Protein AF-A0A524HK23-F1 (afdb_monomer_lite)

pLDDT: mean 89.33, std 7.24, range [47.78, 97.5]

Sequence (173 aa):
MQIANLVNYSVIIGYLGLVVYLGVHFSKRQKDTDRYYKGGRQLPPWAVGMSILATLISSITFLAYPGAGYQGNWVLLVQGLMVPLVLVALIWVIVPMYRKVIGISAYEYFEKRFGFFGRLYGSIAFFFAHFTKMGTVFYLLAIALTALIGLDKVPGGTYWVIIAMGILVIVYT

Radius of gyration: 19.76 Å; chains: 1; bounding box: 44×41×61 Å

Secondary structure (DSSP, 8-state):
-HHHHHHHHHHHHHHHHHHHHHHHHHHTT--SHHHHHHGGG---HHHHHHHHHHHH--HIIIIIHHHHHHHS-SHHHHHHHHHHHHHHHHHHHHHHHHHHH-SS-TTHHHHHHH-HHHHHHHHHHHHHHHHHHHHHHHHHHHHHHHHHHTGGGSTTHHHHHHHHHHHHHHHH-

Foldseek 3Di:
DVVVLVVVVCVVCVVLVVLLVQLVVCVVVDDDPCCVQCVVVPDDPVNVVVVVVVVVDFLCNVPVQVVCCVVDNNPVVVVVVCVVVVVVVCVVPVVVVCVVQDDRDPLSVLCVVPNPVSSVVVVVVCVVVVVVVVVVRLQSVLVVVCVVNVVVPPVCSSVVSSVVVVVSVVSSD

Structure (mmCIF, N/CA/C/O backbone):
data_AF-A0A524HK23-F1
#
_entry.id   AF-A0A524HK23-F1
#
loop_
_atom_site.group_PDB
_atom_site.id
_atom_site.type_symbol
_atom_site.label_atom_id
_atom_site.label_alt_id
_atom_site.label_comp_id
_atom_site.label_asym_id
_atom_site.label_entity_id
_atom_site.label_seq_id
_atom_site.pdbx_PDB_ins_code
_atom_site.Cartn_x
_atom_site.Cartn_y
_atom_site.Cartn_z
_atom_site.occupancy
_atom_site.B_iso_or_equiv
_atom_site.auth_seq_id
_atom_site.auth_comp_id
_atom_site.auth_asym_id
_atom_site.auth_atom_id
_atom_site.pdbx_PDB_model_num
ATOM 1 N N . MET A 1 1 ? 6.551 4.066 -33.899 1.00 47.78 1 MET A N 1
ATOM 2 C CA . MET A 1 1 ? 7.136 3.971 -32.539 1.00 47.78 1 MET A CA 1
ATOM 3 C C . MET A 1 1 ? 6.841 5.189 -31.655 1.00 47.78 1 MET A C 1
ATOM 5 O O . MET A 1 1 ? 6.400 4.970 -30.539 1.00 47.78 1 MET A O 1
ATOM 9 N N . GLN A 1 2 ? 6.979 6.446 -32.106 1.00 48.91 2 GLN A N 1
ATOM 10 C CA . GLN A 1 2 ? 6.676 7.628 -31.262 1.00 48.91 2 GLN A CA 1
ATOM 11 C C . GLN A 1 2 ? 5.200 7.766 -30.825 1.00 48.91 2 GLN A C 1
ATOM 13 O O . GLN A 1 2 ? 4.947 8.151 -29.688 1.00 48.91 2 GLN A O 1
ATOM 18 N N . ILE A 1 3 ? 4.229 7.398 -31.674 1.00 50.88 3 ILE A N 1
ATOM 19 C CA . ILE A 1 3 ? 2.788 7.478 -31.338 1.00 50.88 3 ILE A CA 1
ATOM 20 C C . ILE A 1 3 ? 2.419 6.519 -30.191 1.00 50.88 3 ILE A C 1
ATOM 22 O O . ILE A 1 3 ? 1.674 6.896 -29.293 1.00 50.88 3 ILE A O 1
ATOM 26 N N . ALA A 1 4 ? 2.997 5.311 -30.171 1.00 60.50 4 ALA A N 1
ATOM 27 C CA . ALA A 1 4 ? 2.784 4.341 -29.092 1.00 60.50 4 ALA A CA 1
ATOM 28 C C . ALA A 1 4 ? 3.300 4.868 -27.742 1.00 60.50 4 ALA A C 1
ATOM 30 O O . ALA A 1 4 ? 2.642 4.700 -26.722 1.00 60.50 4 ALA A O 1
ATOM 31 N N . ASN A 1 5 ? 4.425 5.589 -27.746 1.00 76.12 5 ASN A N 1
ATOM 32 C CA . ASN A 1 5 ? 4.959 6.207 -26.534 1.00 76.12 5 ASN A CA 1
ATOM 33 C C . ASN A 1 5 ? 4.054 7.335 -26.023 1.00 76.12 5 ASN A C 1
ATOM 35 O O . ASN A 1 5 ? 3.809 7.412 -24.824 1.00 76.12 5 ASN A O 1
ATOM 39 N N . LEU A 1 6 ? 3.506 8.172 -26.913 1.00 81.62 6 LEU A N 1
ATOM 40 C CA . LEU A 1 6 ? 2.614 9.264 -26.512 1.00 81.62 6 LEU A CA 1
ATOM 41 C C . LEU A 1 6 ? 1.322 8.744 -25.859 1.00 81.62 6 LEU A C 1
ATOM 43 O O . LEU A 1 6 ? 0.891 9.276 -24.838 1.00 81.62 6 LEU A O 1
ATOM 47 N N . VAL A 1 7 ? 0.734 7.683 -26.425 1.00 86.25 7 VAL A N 1
ATOM 48 C CA . VAL A 1 7 ? -0.461 7.025 -25.871 1.00 86.25 7 VAL A CA 1
ATOM 49 C C . VAL A 1 7 ? -0.153 6.369 -24.524 1.00 86.25 7 VAL A C 1
ATOM 51 O O . VAL A 1 7 ? -0.920 6.520 -23.578 1.00 86.25 7 VAL A O 1
ATOM 54 N N . ASN A 1 8 ? 0.990 5.696 -24.389 1.00 83.19 8 ASN A N 1
ATOM 55 C CA . ASN A 1 8 ? 1.383 5.093 -23.115 1.00 83.19 8 ASN A CA 1
ATOM 56 C C . ASN A 1 8 ? 1.532 6.153 -22.012 1.00 83.19 8 ASN A C 1
ATOM 58 O O . ASN A 1 8 ? 1.004 5.983 -20.912 1.00 83.19 8 ASN A O 1
ATOM 62 N N . TYR A 1 9 ? 2.193 7.275 -22.311 1.00 84.19 9 TYR A N 1
ATOM 63 C CA . TYR A 1 9 ? 2.342 8.364 -21.347 1.00 84.19 9 TYR A CA 1
ATOM 64 C C . TYR A 1 9 ? 1.012 9.024 -20.992 1.00 84.19 9 TYR A C 1
ATOM 66 O O . TYR A 1 9 ? 0.782 9.307 -19.817 1.00 84.19 9 TYR A O 1
ATOM 74 N N . SER A 1 10 ? 0.118 9.237 -21.962 1.00 89.00 10 SER A N 1
ATOM 75 C CA . SER A 1 10 ? -1.185 9.847 -21.686 1.00 89.00 10 SER A CA 1
ATOM 76 C C . SER A 1 10 ? -2.055 8.962 -20.793 1.00 89.00 10 SER A C 1
ATOM 78 O O . SER A 1 10 ? -2.701 9.478 -19.883 1.00 89.00 10 SER A O 1
ATOM 80 N N . VAL A 1 11 ? -2.017 7.639 -20.980 1.00 89.88 11 VAL A N 1
ATOM 81 C CA . VAL A 1 11 ? -2.727 6.682 -20.120 1.00 89.88 11 VAL A CA 1
ATOM 82 C C . VAL A 1 11 ? -2.179 6.715 -18.693 1.00 89.88 11 VAL A C 1
ATOM 84 O O . VAL A 1 11 ? -2.963 6.798 -17.749 1.00 89.88 11 VAL A O 1
ATOM 87 N N . ILE A 1 12 ? -0.853 6.707 -18.519 1.00 87.31 12 ILE A N 1
ATOM 88 C CA . ILE A 1 12 ? -0.226 6.760 -17.188 1.00 87.31 12 ILE A CA 1
ATOM 89 C C . ILE A 1 12 ? -0.569 8.076 -16.483 1.00 87.31 12 ILE A C 1
ATOM 91 O O . ILE A 1 12 ? -1.037 8.060 -15.346 1.00 87.31 12 ILE A O 1
ATOM 95 N N . ILE A 1 13 ? -0.381 9.214 -17.156 1.00 89.75 13 ILE A N 1
ATOM 96 C CA . ILE A 1 13 ? -0.663 10.540 -16.588 1.00 89.75 13 ILE A CA 1
ATOM 97 C C . ILE A 1 13 ? -2.155 10.682 -16.275 1.00 89.75 13 ILE A C 1
ATOM 99 O O . ILE A 1 13 ? -2.508 11.170 -15.203 1.00 89.75 13 ILE A O 1
ATOM 103 N N . GLY A 1 14 ? -3.032 10.224 -17.170 1.00 94.44 14 GLY A N 1
ATOM 104 C CA . GL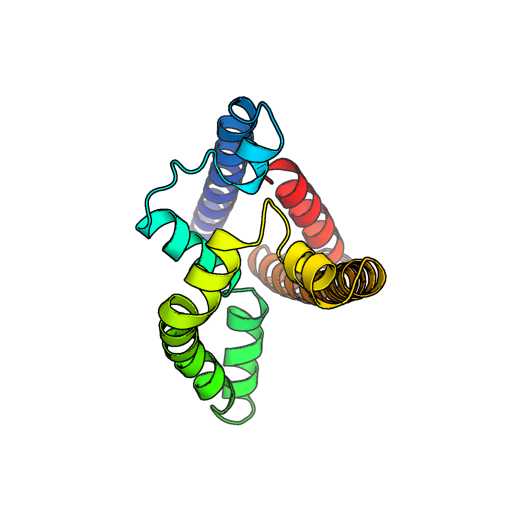Y A 1 14 ? -4.478 10.246 -16.970 1.00 94.44 14 GLY A CA 1
ATOM 105 C C . GLY A 1 14 ? -4.913 9.399 -15.775 1.00 94.44 14 GLY A C 1
ATOM 106 O O . GLY A 1 14 ? -5.687 9.867 -14.943 1.00 94.44 14 GLY A O 1
ATOM 107 N N . TYR A 1 15 ? -4.370 8.186 -15.640 1.00 93.00 15 TYR A N 1
ATOM 108 C CA . TYR A 1 15 ? -4.628 7.315 -14.494 1.00 93.00 15 TYR A CA 1
ATOM 109 C C . TYR A 1 15 ? -4.151 7.944 -13.179 1.00 93.00 15 TYR A C 1
ATOM 111 O O . TYR A 1 15 ? -4.924 8.042 -12.227 1.00 93.00 15 TYR A O 1
ATOM 119 N N . LEU A 1 16 ? -2.904 8.424 -13.128 1.00 91.62 16 LEU A N 1
ATOM 120 C CA . LEU A 1 16 ? -2.347 9.071 -11.938 1.00 91.62 16 LEU A CA 1
ATOM 121 C C . LEU A 1 16 ? -3.133 10.334 -11.561 1.00 91.62 16 LEU A C 1
ATOM 123 O O . LEU A 1 16 ? -3.462 10.531 -10.391 1.00 91.62 16 LEU A O 1
ATOM 127 N N . GLY A 1 17 ? -3.492 11.152 -12.551 1.00 94.75 17 GLY A N 1
ATOM 128 C CA . GLY A 1 17 ? -4.321 12.338 -12.364 1.00 94.75 17 GLY A CA 1
ATOM 129 C C . GLY A 1 17 ? -5.707 11.999 -11.819 1.00 94.75 17 GLY A C 1
ATOM 130 O O . GLY A 1 17 ? -6.178 12.669 -10.902 1.00 94.75 17 GLY A O 1
ATOM 131 N N . LEU A 1 18 ? -6.336 10.929 -12.315 1.00 95.75 18 LEU A N 1
ATOM 132 C CA . LEU A 1 18 ? -7.619 10.447 -11.807 1.00 95.75 18 LEU A CA 1
ATOM 133 C C . LEU A 1 18 ? -7.515 9.995 -10.345 1.00 95.75 18 LEU A C 1
ATOM 135 O O . LEU A 1 18 ? -8.356 10.377 -9.536 1.00 95.75 18 LEU A O 1
ATOM 139 N N . VAL A 1 19 ? -6.486 9.223 -9.985 1.00 94.12 19 VAL A N 1
ATOM 140 C CA . VAL A 1 19 ? -6.289 8.750 -8.603 1.00 94.12 19 VAL A CA 1
ATOM 141 C C . VAL A 1 19 ? -6.088 9.927 -7.645 1.00 94.12 19 VAL A C 1
ATOM 143 O O . VAL A 1 19 ? -6.757 9.994 -6.613 1.00 94.12 19 VAL A O 1
ATOM 146 N N . VAL A 1 20 ? -5.243 10.898 -8.009 1.00 94.56 20 VAL A N 1
ATOM 147 C CA . VAL A 1 20 ? -5.032 12.118 -7.212 1.00 94.56 20 VAL A CA 1
ATOM 148 C C . VAL A 1 20 ? -6.318 12.936 -7.104 1.00 94.56 20 VAL A C 1
ATOM 150 O O . VAL A 1 20 ? -6.683 13.368 -6.011 1.00 94.56 20 VAL A O 1
ATOM 153 N N . TYR A 1 21 ? -7.043 13.114 -8.211 1.00 94.94 21 TYR A N 1
ATOM 154 C CA . TYR A 1 21 ? -8.326 13.813 -8.218 1.00 94.94 21 TYR A CA 1
ATOM 155 C C . TYR A 1 21 ? -9.325 13.167 -7.255 1.00 94.94 21 TYR A C 1
ATOM 157 O O . TYR A 1 21 ? -9.947 13.873 -6.460 1.00 94.94 21 TYR A O 1
ATOM 165 N N . LEU A 1 22 ? -9.461 11.837 -7.292 1.00 93.75 22 LEU A N 1
ATOM 166 C CA . LEU A 1 22 ? -10.357 11.108 -6.399 1.00 93.75 22 LEU A CA 1
ATOM 167 C C . LEU A 1 22 ? -9.924 11.267 -4.936 1.00 93.75 22 LEU A C 1
ATOM 169 O O . LEU A 1 22 ? -10.768 11.599 -4.103 1.00 93.75 22 LEU A O 1
ATOM 173 N N . GLY A 1 23 ? -8.631 11.119 -4.631 1.00 91.44 23 GLY A N 1
ATOM 174 C CA . GLY A 1 23 ? -8.087 11.323 -3.282 1.00 91.44 23 GLY A CA 1
ATOM 175 C C . GLY A 1 23 ? -8.417 12.710 -2.726 1.00 91.44 23 GLY A C 1
ATOM 176 O O . GLY A 1 23 ? -9.059 12.839 -1.682 1.00 91.44 23 GLY A O 1
ATOM 177 N N . VAL A 1 24 ? -8.108 13.768 -3.483 1.00 92.12 24 VAL A N 1
ATOM 178 C CA . VAL A 1 24 ? -8.398 15.158 -3.090 1.00 92.12 24 VAL A CA 1
ATOM 179 C C . VAL A 1 24 ? -9.905 15.427 -3.003 1.00 92.12 24 VAL A C 1
ATOM 181 O O . VAL A 1 24 ? -10.364 16.129 -2.098 1.00 92.12 24 VAL A O 1
ATOM 184 N N . HIS A 1 25 ? -10.710 14.873 -3.913 1.00 92.12 25 HIS A N 1
ATOM 185 C CA . HIS A 1 25 ? -12.164 15.036 -3.895 1.00 92.12 25 HIS A CA 1
ATOM 186 C C . HIS A 1 25 ? -12.795 14.407 -2.645 1.00 92.12 25 HIS A C 1
ATOM 188 O O . HIS A 1 25 ? -13.653 15.026 -2.008 1.00 92.12 25 HIS A O 1
ATOM 194 N N . PHE A 1 26 ? -12.378 13.192 -2.277 1.00 89.56 26 PHE A N 1
ATOM 195 C CA . PHE A 1 26 ? -12.900 12.492 -1.103 1.00 89.56 26 PHE A CA 1
ATOM 196 C C . PHE A 1 26 ? -12.308 13.001 0.213 1.00 89.56 26 PHE A C 1
ATOM 198 O O . PHE A 1 26 ? -13.018 12.981 1.220 1.00 89.56 26 PHE A O 1
ATOM 205 N N . SER A 1 27 ? -11.083 13.536 0.207 1.00 88.12 27 SER A N 1
ATOM 206 C CA . SER A 1 27 ? -10.451 14.174 1.371 1.00 88.12 27 SER A CA 1
ATOM 207 C C . SER A 1 27 ? -11.326 15.292 1.955 1.00 88.12 27 SER A C 1
ATOM 209 O O . SER A 1 27 ? -11.567 15.336 3.159 1.00 88.12 27 SER A O 1
ATOM 211 N N . LYS A 1 28 ? -11.975 16.098 1.100 1.00 85.81 28 LYS A N 1
ATOM 212 C CA . LYS A 1 28 ? -12.916 17.161 1.518 1.00 85.81 28 LYS A CA 1
ATOM 213 C C . LYS A 1 28 ? -14.114 16.666 2.343 1.00 85.81 28 LYS A C 1
ATOM 215 O O . LYS A 1 28 ? -14.795 17.466 2.982 1.00 85.81 28 LYS A O 1
ATOM 220 N N . ARG A 1 29 ? -14.424 15.365 2.299 1.00 83.88 29 ARG A N 1
ATOM 221 C CA . ARG A 1 29 ? -15.547 14.757 3.031 1.00 83.88 29 ARG A CA 1
ATOM 222 C C . ARG A 1 29 ? -15.135 14.203 4.398 1.00 83.88 29 ARG A C 1
ATOM 224 O O . ARG A 1 29 ? -16.024 13.851 5.173 1.00 83.88 29 ARG A O 1
ATOM 231 N N . GLN A 1 30 ? -13.838 14.140 4.700 1.00 85.50 30 GLN A N 1
ATOM 232 C CA . GLN A 1 30 ? -13.306 13.610 5.954 1.00 85.50 30 GLN A CA 1
ATOM 233 C C . GLN A 1 30 ? -13.250 14.725 7.003 1.00 85.50 30 GLN A C 1
ATOM 235 O O . GLN A 1 30 ? -12.446 15.644 6.901 1.00 85.50 30 GLN A O 1
ATOM 240 N N . LYS A 1 31 ? -14.158 14.677 7.987 1.00 84.25 31 LYS A N 1
ATOM 241 C CA . LYS A 1 31 ? -14.291 15.709 9.036 1.00 84.25 31 LYS A CA 1
ATOM 242 C C . LYS A 1 31 ? -13.865 15.238 10.426 1.00 84.25 31 LYS A C 1
ATOM 244 O O . LYS A 1 31 ? -13.664 16.066 11.305 1.00 84.25 31 LYS A O 1
ATOM 249 N N . ASP A 1 32 ? -13.751 13.928 10.622 1.00 87.75 32 ASP A N 1
ATOM 250 C CA . ASP A 1 32 ? -13.374 13.311 11.888 1.00 87.75 32 ASP A CA 1
ATOM 251 C C . ASP A 1 32 ? -12.658 11.968 11.656 1.00 87.75 32 ASP A C 1
ATOM 253 O O . ASP A 1 32 ? -12.642 11.412 10.551 1.00 87.75 32 ASP A O 1
ATOM 257 N N . THR A 1 33 ? -12.056 11.454 12.726 1.00 85.06 33 THR A N 1
ATOM 258 C CA . THR A 1 33 ? -11.276 10.213 12.752 1.00 85.06 33 THR A CA 1
ATOM 259 C C . THR A 1 33 ? -12.120 8.971 12.443 1.00 85.06 33 THR A C 1
ATOM 261 O O . THR A 1 33 ? -11.631 8.038 11.808 1.00 85.06 33 THR A O 1
ATOM 264 N N . ASP A 1 34 ? -13.389 8.933 12.862 1.00 83.44 34 ASP A N 1
ATOM 265 C CA . ASP A 1 34 ? -14.270 7.784 12.605 1.00 83.44 34 ASP A CA 1
ATOM 266 C C . ASP A 1 34 ? -14.585 7.676 11.110 1.00 83.44 34 ASP A C 1
ATOM 268 O O . ASP A 1 34 ? -14.509 6.595 10.526 1.00 83.44 34 ASP A O 1
ATOM 272 N N . ARG A 1 35 ? -14.846 8.809 10.455 1.00 83.75 35 ARG A N 1
ATOM 273 C CA . ARG A 1 35 ? -15.096 8.875 9.020 1.00 83.75 35 ARG A CA 1
ATOM 274 C C . ARG A 1 35 ? -13.848 8.550 8.210 1.00 83.75 35 ARG A C 1
ATOM 276 O O . ARG A 1 35 ? -13.968 7.784 7.256 1.00 83.75 35 ARG A O 1
ATOM 283 N N . TYR A 1 36 ? -12.681 9.033 8.640 1.00 85.94 36 TYR A N 1
ATOM 284 C CA . TYR A 1 36 ? -11.404 8.735 7.990 1.00 85.94 36 TYR A CA 1
ATOM 285 C C . TYR A 1 36 ? -11.070 7.234 8.035 1.00 85.94 36 TYR A C 1
ATOM 287 O O . TYR A 1 36 ? -10.815 6.634 6.996 1.00 85.94 36 TYR A O 1
ATOM 295 N N . TYR A 1 37 ? -11.151 6.589 9.208 1.00 85.62 37 TYR A N 1
ATOM 296 C CA . TYR A 1 37 ? -10.752 5.179 9.349 1.00 85.62 37 TYR A CA 1
ATOM 297 C C . TYR A 1 37 ? -11.863 4.158 9.060 1.00 85.62 37 TYR A C 1
ATOM 299 O O . TYR A 1 37 ? -11.562 3.025 8.691 1.00 85.62 37 TYR A O 1
ATOM 307 N N . LYS A 1 38 ? -13.146 4.509 9.227 1.00 83.06 38 LYS A N 1
ATOM 308 C CA . LYS A 1 38 ? -14.281 3.577 9.034 1.00 83.06 38 LYS A CA 1
ATOM 309 C C . LYS A 1 38 ? -15.152 3.907 7.829 1.00 83.06 38 LYS A C 1
ATOM 311 O O . LYS A 1 38 ? -16.172 3.243 7.622 1.00 83.06 38 LYS A O 1
ATOM 316 N N . GLY A 1 39 ? -14.834 4.961 7.078 1.00 80.94 39 GLY A N 1
ATOM 317 C CA . GLY A 1 39 ? -15.666 5.429 5.967 1.00 80.94 39 GLY A CA 1
ATOM 318 C C . GLY A 1 39 ? -17.084 5.818 6.401 1.00 80.94 39 GLY A C 1
ATOM 319 O O . GLY A 1 39 ? -18.031 5.670 5.630 1.00 80.94 39 GLY A O 1
ATOM 320 N N . GLY A 1 40 ? -17.265 6.216 7.667 1.00 78.31 40 GLY A N 1
ATOM 321 C CA . GLY A 1 40 ? -18.571 6.526 8.258 1.00 78.31 40 GLY A CA 1
ATOM 322 C C . GLY A 1 40 ? -19.536 5.336 8.330 1.00 78.31 40 GLY A C 1
ATOM 323 O O . GLY A 1 40 ? -20.739 5.550 8.445 1.00 78.31 40 GLY A O 1
ATOM 324 N N . ARG A 1 41 ? -19.035 4.092 8.222 1.00 79.38 41 ARG A N 1
ATOM 325 C CA . ARG A 1 41 ? -19.823 2.839 8.197 1.00 79.38 41 ARG A CA 1
ATOM 326 C C . ARG A 1 41 ? -20.883 2.764 7.085 1.00 79.38 41 ARG A C 1
ATOM 328 O O . ARG A 1 41 ? -21.822 1.982 7.185 1.00 79.38 41 ARG A O 1
ATOM 335 N N . GLN A 1 42 ? -20.722 3.551 6.023 1.00 82.75 42 GLN A N 1
ATOM 336 C CA . GLN A 1 42 ? -21.667 3.634 4.898 1.00 82.75 42 GLN A CA 1
ATOM 337 C C . GLN A 1 42 ? -21.151 2.951 3.624 1.00 82.75 42 GLN A C 1
ATOM 339 O O . GLN A 1 42 ? -21.833 2.950 2.602 1.00 82.75 42 GLN A O 1
ATOM 344 N N . LEU A 1 43 ? -19.943 2.381 3.661 1.00 87.44 43 LEU A N 1
ATOM 345 C CA . LEU A 1 43 ? -19.347 1.741 2.492 1.00 87.44 43 LEU A CA 1
ATOM 346 C C . LEU A 1 43 ? -20.100 0.449 2.139 1.00 87.44 43 LEU A C 1
ATOM 348 O O . LEU A 1 43 ? -20.264 -0.415 3.008 1.00 87.44 43 LEU A O 1
ATOM 352 N N . PRO A 1 44 ? -20.535 0.278 0.877 1.00 91.38 44 PRO A N 1
ATOM 353 C CA . PRO A 1 44 ? -21.230 -0.931 0.473 1.00 91.38 44 PRO A CA 1
ATOM 354 C C . PRO A 1 44 ? -20.277 -2.142 0.516 1.00 91.38 44 PRO A C 1
ATOM 356 O O . PRO A 1 44 ? -19.084 -1.994 0.225 1.00 91.38 44 PRO A O 1
ATOM 359 N N . PRO A 1 45 ? -20.770 -3.358 0.828 1.00 88.50 45 PRO A N 1
ATOM 360 C CA . PRO A 1 45 ? -19.914 -4.528 1.048 1.00 88.50 45 PRO A CA 1
ATOM 361 C C . PRO A 1 45 ? -18.998 -4.876 -0.130 1.00 88.50 45 PRO A C 1
ATOM 363 O O . PRO A 1 45 ? -17.853 -5.270 0.080 1.00 88.50 45 PRO A O 1
ATOM 366 N N . TRP A 1 46 ? -19.469 -4.691 -1.367 1.00 91.19 46 TRP A N 1
ATOM 367 C CA . TRP A 1 46 ? -18.668 -4.946 -2.567 1.00 91.19 46 TRP A CA 1
ATOM 368 C C . TRP A 1 46 ? -17.462 -4.002 -2.670 1.00 91.19 46 TRP A C 1
ATOM 370 O O . TRP A 1 46 ? -16.377 -4.441 -3.039 1.00 91.19 46 TRP A O 1
ATOM 380 N N . ALA A 1 47 ? -17.614 -2.729 -2.286 1.00 91.38 47 ALA A N 1
ATOM 381 C CA . ALA A 1 47 ? -16.525 -1.754 -2.323 1.00 91.38 47 ALA A CA 1
ATOM 382 C C . ALA A 1 47 ? -15.467 -2.077 -1.262 1.00 91.38 47 ALA A C 1
ATOM 384 O O . ALA A 1 47 ? -14.270 -2.016 -1.539 1.00 91.38 47 ALA A O 1
ATOM 385 N N . VAL A 1 48 ? -15.906 -2.501 -0.071 1.00 90.00 48 VAL A N 1
ATOM 386 C CA . VAL A 1 48 ? -15.008 -2.984 0.989 1.00 90.00 48 VAL A CA 1
ATOM 387 C C . VAL A 1 48 ? -14.250 -4.230 0.523 1.00 90.00 48 VAL A C 1
ATOM 389 O O . VAL A 1 48 ? -13.035 -4.299 0.681 1.00 90.00 48 VAL A O 1
ATOM 392 N N . GLY A 1 49 ? -14.937 -5.187 -0.107 1.00 89.56 49 GLY A N 1
ATOM 393 C CA . GLY A 1 49 ? -14.314 -6.396 -0.650 1.00 89.56 49 GLY A CA 1
ATOM 394 C C . GLY A 1 49 ? -13.254 -6.094 -1.713 1.00 89.56 49 GLY A C 1
ATOM 395 O O . GLY A 1 49 ? -12.143 -6.615 -1.632 1.00 89.56 49 GLY A O 1
ATOM 396 N N . MET A 1 50 ? -13.556 -5.202 -2.663 1.00 91.69 50 MET A N 1
ATOM 397 C CA . MET A 1 50 ? -12.586 -4.782 -3.679 1.00 91.69 50 MET A CA 1
ATOM 398 C C . MET A 1 50 ? -11.389 -4.046 -3.075 1.00 91.69 50 MET A C 1
ATOM 400 O O . MET A 1 50 ? -10.263 -4.286 -3.497 1.00 91.69 50 MET A O 1
ATOM 404 N N . SER A 1 51 ? -11.599 -3.203 -2.062 1.00 92.00 51 SER A N 1
ATOM 405 C CA . SER A 1 51 ? -10.509 -2.530 -1.346 1.00 92.00 51 SER A CA 1
ATOM 406 C C . SER A 1 51 ? -9.590 -3.523 -0.626 1.00 92.00 51 SER A C 1
ATOM 408 O O . SER A 1 51 ? -8.367 -3.408 -0.725 1.00 92.00 51 SER A O 1
ATOM 410 N N . ILE A 1 52 ? -10.155 -4.542 0.032 1.00 90.56 52 ILE A N 1
ATOM 411 C CA . ILE A 1 52 ? -9.375 -5.610 0.673 1.00 90.56 52 ILE A CA 1
ATOM 412 C C . ILE A 1 52 ? -8.559 -6.367 -0.379 1.00 90.56 52 ILE A C 1
ATOM 414 O O . ILE A 1 52 ? -7.360 -6.560 -0.194 1.00 90.56 52 ILE A O 1
ATOM 418 N N . LEU A 1 53 ? -9.177 -6.753 -1.499 1.00 90.12 53 LEU A N 1
ATOM 419 C CA . LEU A 1 53 ? -8.483 -7.451 -2.581 1.00 90.12 53 LEU A CA 1
ATOM 420 C C . LEU A 1 53 ? -7.349 -6.598 -3.171 1.00 90.12 53 LEU A C 1
ATOM 422 O O . LEU A 1 53 ? -6.226 -7.079 -3.299 1.00 90.12 53 LEU A O 1
ATOM 426 N N . ALA A 1 54 ? -7.620 -5.325 -3.465 1.00 90.69 54 ALA A N 1
ATOM 427 C CA . ALA A 1 54 ? -6.627 -4.380 -3.967 1.00 90.69 54 ALA A CA 1
ATOM 428 C C . ALA A 1 54 ? -5.458 -4.189 -2.986 1.00 90.69 54 ALA A C 1
ATOM 430 O O . ALA A 1 54 ? -4.319 -4.071 -3.414 1.00 90.69 54 ALA A O 1
ATOM 431 N N . THR A 1 55 ? -5.715 -4.232 -1.676 1.00 91.88 55 THR A N 1
ATOM 432 C CA . THR A 1 55 ? -4.674 -4.139 -0.635 1.00 91.88 55 THR A CA 1
ATOM 433 C C . THR A 1 55 ? -3.777 -5.384 -0.579 1.00 91.88 55 THR A C 1
ATOM 435 O O . THR A 1 55 ? -2.615 -5.307 -0.172 1.00 91.88 55 THR A O 1
ATOM 438 N N . LEU A 1 56 ? -4.298 -6.551 -0.967 1.00 90.38 56 LEU A N 1
ATOM 439 C CA . LEU A 1 56 ? -3.547 -7.810 -0.960 1.00 90.38 56 LEU A CA 1
ATOM 440 C C . LEU A 1 56 ? -2.637 -7.954 -2.185 1.00 90.38 56 LEU A C 1
ATOM 442 O O . LEU A 1 56 ? -1.593 -8.604 -2.095 1.00 90.38 56 LEU A O 1
ATOM 446 N N . ILE A 1 57 ? -3.010 -7.340 -3.307 1.00 91.00 57 ILE A N 1
ATOM 447 C CA . ILE A 1 57 ? -2.246 -7.375 -4.553 1.00 91.00 57 ILE A CA 1
ATOM 448 C C . ILE A 1 57 ? -1.242 -6.217 -4.560 1.00 91.00 57 ILE A C 1
ATOM 450 O O . ILE A 1 57 ? -1.588 -5.064 -4.338 1.00 91.00 57 ILE A O 1
ATOM 454 N N . SER A 1 58 ? 0.029 -6.519 -4.822 1.00 93.12 58 SER A N 1
ATOM 455 C CA . SER A 1 58 ? 1.110 -5.526 -4.817 1.00 93.12 58 SER A CA 1
ATOM 456 C C . SER A 1 58 ? 2.098 -5.768 -5.955 1.00 93.12 58 SER A C 1
ATOM 458 O O . SER A 1 58 ? 2.036 -6.789 -6.642 1.00 93.12 58 SER A O 1
ATOM 460 N N . SER A 1 59 ? 3.072 -4.871 -6.111 1.00 91.94 59 SER A N 1
ATOM 461 C CA . SER A 1 59 ? 4.183 -5.034 -7.058 1.00 91.94 59 SER A CA 1
ATOM 462 C C . SER A 1 59 ? 4.970 -6.331 -6.843 1.00 91.94 59 SER A C 1
ATOM 464 O O . SER A 1 59 ? 5.471 -6.903 -7.805 1.00 91.94 59 SER A O 1
ATOM 466 N N . ILE A 1 60 ? 5.037 -6.842 -5.605 1.00 91.62 60 ILE A N 1
ATOM 467 C CA . ILE A 1 60 ? 5.647 -8.150 -5.306 1.00 91.62 60 ILE A CA 1
ATOM 468 C C . ILE A 1 60 ? 4.882 -9.254 -6.043 1.00 91.62 60 ILE A C 1
ATOM 470 O O . ILE A 1 60 ? 5.480 -10.086 -6.717 1.00 91.62 60 ILE A O 1
ATOM 474 N N . THR A 1 61 ? 3.555 -9.239 -5.958 1.00 91.69 61 THR A N 1
ATOM 475 C CA . THR A 1 61 ? 2.695 -10.232 -6.608 1.00 91.69 61 THR A CA 1
ATOM 476 C C . THR A 1 61 ? 2.820 -10.175 -8.131 1.00 91.69 61 THR A C 1
ATOM 478 O O . THR A 1 61 ? 2.819 -11.213 -8.778 1.00 91.69 61 THR A O 1
ATOM 481 N N . PHE A 1 62 ? 2.960 -8.978 -8.707 1.00 90.00 62 PHE A N 1
ATOM 482 C CA . PHE A 1 62 ? 3.069 -8.803 -10.158 1.00 90.00 62 PHE A CA 1
ATOM 483 C C . PHE A 1 62 ? 4.453 -9.128 -10.728 1.00 90.00 62 PHE A C 1
ATOM 485 O O . PHE A 1 62 ? 4.537 -9.620 -11.848 1.00 90.00 62 PHE A O 1
ATOM 492 N N . LEU A 1 63 ? 5.530 -8.848 -9.992 1.00 91.19 63 LEU A N 1
ATOM 493 C CA . LEU A 1 63 ? 6.899 -8.979 -10.505 1.00 91.19 63 LEU A CA 1
ATOM 494 C C . LEU A 1 63 ? 7.629 -10.182 -9.909 1.00 91.19 63 LEU A C 1
ATOM 496 O O . LEU A 1 63 ? 8.198 -10.990 -10.640 1.00 91.19 63 LEU A O 1
ATOM 500 N N . ALA A 1 64 ? 7.602 -10.330 -8.583 1.00 89.56 64 ALA A N 1
ATOM 501 C CA . ALA A 1 64 ? 8.384 -11.354 -7.899 1.00 89.56 64 ALA A CA 1
ATOM 502 C C . ALA A 1 64 ? 7.792 -12.758 -8.084 1.00 89.56 64 ALA A C 1
ATOM 504 O O . ALA A 1 64 ? 8.544 -13.706 -8.285 1.00 89.56 64 ALA A O 1
ATOM 505 N N . TYR A 1 65 ? 6.462 -12.909 -8.048 1.00 92.50 65 TYR A N 1
ATOM 506 C CA . TYR A 1 65 ? 5.836 -14.236 -8.147 1.00 92.50 65 TYR A CA 1
ATOM 507 C C . TYR A 1 65 ? 6.010 -14.860 -9.542 1.00 92.50 65 TYR A C 1
ATOM 509 O O . TYR A 1 65 ? 6.493 -15.992 -9.608 1.00 92.50 65 TYR A O 1
ATOM 517 N N . PRO A 1 66 ? 5.709 -14.160 -10.659 1.00 91.81 66 PRO A N 1
ATOM 518 C CA . PRO A 1 66 ? 6.011 -14.683 -11.990 1.00 91.81 66 PRO A CA 1
ATOM 519 C C . PRO A 1 66 ? 7.511 -14.877 -12.216 1.00 91.81 66 PRO A C 1
ATOM 521 O O . PRO A 1 66 ? 7.899 -15.878 -12.810 1.00 91.81 66 PRO A O 1
ATOM 524 N N . GLY A 1 67 ? 8.358 -13.974 -11.703 1.00 92.38 67 GLY A N 1
ATOM 525 C CA . GLY A 1 67 ? 9.814 -14.111 -11.788 1.00 92.38 67 GLY A CA 1
ATOM 526 C C . GLY A 1 67 ? 10.330 -15.390 -11.120 1.00 92.38 67 GLY A C 1
ATOM 527 O O . GLY A 1 67 ? 11.104 -16.132 -11.721 1.00 92.38 67 GLY A O 1
ATOM 528 N N . ALA A 1 68 ? 9.843 -15.700 -9.917 1.00 92.19 68 ALA A N 1
ATOM 529 C CA . ALA A 1 68 ? 10.158 -16.945 -9.218 1.00 92.19 68 ALA A CA 1
ATOM 530 C C . ALA A 1 68 ? 9.597 -18.182 -9.942 1.00 92.19 68 ALA A C 1
ATOM 532 O O . ALA A 1 68 ? 10.274 -19.206 -10.024 1.00 92.19 68 ALA A O 1
ATOM 533 N N . GLY A 1 69 ? 8.392 -18.078 -10.511 1.00 94.94 69 GLY A N 1
ATOM 534 C CA . GLY A 1 69 ? 7.795 -19.136 -11.328 1.00 94.94 69 GLY A CA 1
ATOM 535 C C . GLY A 1 69 ? 8.595 -19.440 -12.594 1.00 94.94 69 GLY A C 1
ATOM 536 O O . GLY A 1 69 ? 8.768 -20.605 -12.939 1.00 94.94 69 GLY A O 1
ATOM 537 N N . TYR A 1 70 ? 9.119 -18.403 -13.249 1.00 94.94 70 TYR A N 1
ATOM 538 C CA . TYR A 1 70 ? 9.968 -18.522 -14.433 1.00 94.94 70 TYR A CA 1
ATOM 539 C C . TYR A 1 70 ? 11.326 -19.164 -14.116 1.00 94.94 70 TYR A C 1
ATOM 541 O O . TYR A 1 70 ? 11.820 -19.973 -14.893 1.00 94.94 70 TYR A O 1
ATOM 549 N N . GLN A 1 71 ? 11.932 -18.812 -12.978 1.00 95.88 71 GLN A N 1
ATOM 550 C CA . GLN A 1 71 ? 13.246 -19.331 -12.578 1.00 95.88 71 GLN A CA 1
ATOM 551 C C . GLN A 1 71 ? 13.201 -20.735 -11.964 1.00 95.88 71 GLN A C 1
ATOM 553 O O . 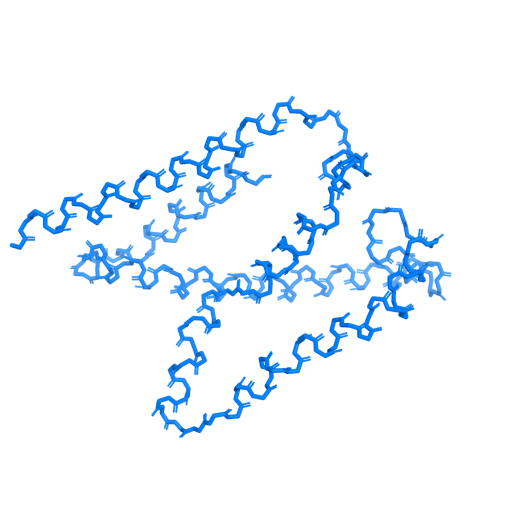GLN A 1 71 ? 14.222 -21.419 -11.938 1.00 95.88 71 GLN A O 1
ATOM 558 N N . GLY A 1 72 ? 12.056 -21.151 -11.426 1.00 94.88 72 GLY A N 1
ATOM 559 C CA . GLY A 1 72 ? 11.949 -22.385 -10.660 1.00 94.88 72 GLY A CA 1
ATOM 560 C C . GLY A 1 72 ? 10.625 -23.097 -10.876 1.00 94.88 72 GLY A C 1
ATOM 561 O O . GLY A 1 72 ? 10.442 -23.820 -11.851 1.00 94.88 72 GLY A O 1
ATOM 562 N N . ASN A 1 73 ? 9.722 -22.969 -9.907 1.00 94.31 73 ASN A N 1
ATOM 563 C CA . ASN A 1 73 ? 8.470 -23.714 -9.875 1.00 94.31 73 ASN A CA 1
ATOM 564 C C . ASN A 1 73 ? 7.306 -22.841 -9.395 1.00 94.31 73 ASN A C 1
ATOM 566 O O . ASN A 1 73 ? 7.458 -21.678 -9.031 1.00 94.31 73 ASN A O 1
ATOM 570 N N . TRP A 1 74 ? 6.113 -23.428 -9.383 1.00 94.00 74 TRP A N 1
ATOM 571 C CA . TRP A 1 74 ? 4.867 -22.701 -9.167 1.00 94.00 74 TRP A CA 1
ATOM 572 C C . TRP A 1 74 ? 4.428 -22.703 -7.696 1.00 94.00 74 TRP A C 1
ATOM 574 O O . TRP A 1 74 ? 3.254 -22.492 -7.405 1.00 94.00 74 TRP A O 1
ATOM 584 N N . VAL A 1 75 ? 5.339 -22.926 -6.740 1.00 92.75 75 VAL A N 1
ATOM 585 C CA . VAL A 1 75 ? 4.977 -23.033 -5.314 1.00 92.75 75 VAL A CA 1
ATOM 586 C C . VAL A 1 75 ? 4.270 -21.777 -4.788 1.00 92.75 75 VAL A C 1
ATOM 588 O O . VAL A 1 75 ? 3.327 -21.878 -4.005 1.00 92.75 75 VAL A O 1
ATOM 591 N N . LEU A 1 76 ? 4.640 -20.589 -5.281 1.00 90.62 76 LEU A N 1
ATOM 592 C CA . LEU A 1 76 ? 4.000 -19.324 -4.897 1.00 90.62 76 LEU A CA 1
ATOM 593 C C . LEU A 1 76 ? 2.559 -19.189 -5.419 1.00 90.62 76 LEU A C 1
ATOM 595 O O . LEU A 1 76 ? 1.773 -18.428 -4.853 1.00 90.62 76 LEU A O 1
ATOM 599 N N . LEU A 1 77 ? 2.170 -19.957 -6.445 1.00 90.69 77 LEU A N 1
ATOM 600 C CA . LEU A 1 77 ? 0.781 -20.002 -6.907 1.00 90.69 77 LEU A CA 1
ATOM 601 C C . LEU A 1 77 ? -0.134 -20.591 -5.829 1.00 90.69 77 LEU A C 1
ATOM 603 O O . LEU A 1 77 ? -1.239 -20.092 -5.630 1.00 90.69 77 LEU A O 1
ATOM 607 N N . VAL A 1 78 ? 0.340 -21.599 -5.087 1.00 92.06 78 VAL A N 1
ATOM 608 C CA . VAL A 1 78 ? -0.420 -22.219 -3.989 1.00 92.06 78 VAL A CA 1
ATOM 609 C C . VAL A 1 78 ? -0.757 -21.182 -2.921 1.00 92.06 78 VAL A C 1
ATOM 611 O O . VAL A 1 78 ? -1.898 -21.116 -2.469 1.00 92.06 78 VAL A O 1
ATOM 614 N N . GLN A 1 79 ? 0.199 -20.317 -2.567 1.00 87.69 79 GLN A N 1
ATOM 615 C CA . GLN A 1 79 ? -0.048 -19.217 -1.635 1.00 87.69 79 GLN A CA 1
ATOM 616 C C . GLN A 1 79 ? -1.156 -18.288 -2.153 1.00 87.69 79 GLN A C 1
ATOM 618 O O . GLN A 1 79 ? -2.060 -17.947 -1.393 1.00 87.69 79 GLN A O 1
ATOM 623 N N . GLY A 1 80 ? -1.117 -17.916 -3.437 1.00 87.62 80 GLY A N 1
ATOM 624 C CA . GLY A 1 80 ? -2.152 -17.088 -4.064 1.00 87.62 80 GLY A CA 1
ATOM 625 C C . GLY A 1 80 ? -3.541 -17.736 -4.038 1.00 87.62 80 GLY A C 1
ATOM 626 O O . GLY A 1 80 ? -4.516 -17.079 -3.678 1.00 87.62 80 GLY A O 1
ATOM 627 N N . LEU A 1 81 ? -3.630 -19.034 -4.343 1.00 90.50 81 LEU A N 1
ATOM 628 C CA . LEU A 1 81 ? -4.884 -19.799 -4.331 1.00 90.50 81 LEU A CA 1
ATOM 629 C C . LEU A 1 81 ? -5.460 -20.000 -2.922 1.00 90.50 81 LEU A C 1
ATOM 631 O O . LEU A 1 81 ? -6.673 -20.130 -2.767 1.00 90.50 81 LEU A O 1
ATOM 635 N N . MET A 1 82 ? -4.615 -19.992 -1.889 1.00 93.00 82 MET A N 1
ATOM 636 C CA . MET A 1 82 ? -5.063 -20.092 -0.499 1.00 93.00 82 MET A CA 1
ATOM 637 C C . MET A 1 82 ? -5.687 -18.794 0.027 1.00 93.00 82 MET A C 1
ATOM 639 O O . MET A 1 82 ? -6.488 -18.849 0.960 1.00 93.00 82 MET A O 1
ATOM 643 N N . VAL A 1 83 ? -5.381 -17.628 -0.558 1.00 90.62 83 VAL A N 1
ATOM 644 C CA . VAL A 1 83 ? -5.895 -16.335 -0.070 1.00 90.62 83 VAL A CA 1
ATOM 645 C C . VAL A 1 83 ? -7.432 -16.287 -0.043 1.00 90.62 83 VAL A C 1
ATOM 647 O O . VAL A 1 83 ? -7.973 -15.993 1.024 1.00 90.62 83 VAL A O 1
ATOM 650 N N . PRO A 1 84 ? -8.174 -16.610 -1.125 1.00 89.94 84 PRO A N 1
ATOM 651 C CA . PRO A 1 84 ? -9.637 -16.616 -1.088 1.00 89.94 84 PRO A CA 1
ATOM 652 C C . PRO A 1 84 ? -10.210 -17.579 -0.044 1.00 89.94 84 PRO A C 1
ATOM 654 O O . PRO A 1 84 ? -11.137 -17.215 0.676 1.00 89.94 84 PRO A O 1
ATOM 657 N N . LEU A 1 85 ? -9.633 -18.780 0.078 1.00 91.38 85 LEU A N 1
ATOM 658 C CA . LEU A 1 85 ? -10.076 -19.792 1.042 1.00 91.38 8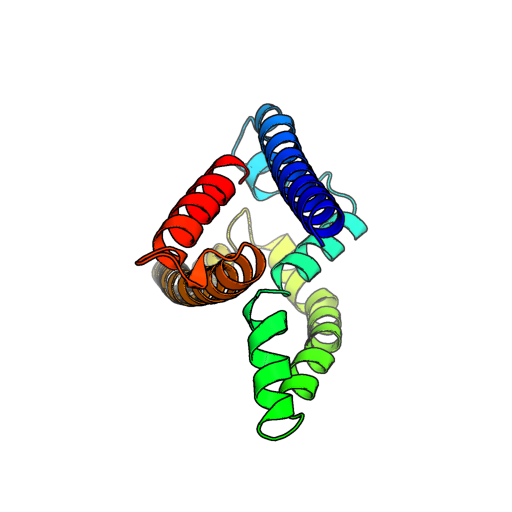5 LEU A CA 1
ATOM 659 C C . LEU A 1 85 ? -9.940 -19.286 2.482 1.00 91.38 85 LEU A C 1
ATOM 661 O O . LEU A 1 85 ? -10.888 -19.361 3.266 1.00 91.38 85 LEU A O 1
ATOM 665 N N . VAL A 1 86 ? -8.784 -18.704 2.812 1.00 92.00 86 VAL A N 1
ATOM 666 C CA . VAL A 1 86 ? -8.536 -18.114 4.131 1.00 92.00 86 VAL A CA 1
ATOM 667 C C . VAL A 1 86 ? -9.471 -16.931 4.375 1.00 92.00 86 VAL A C 1
ATOM 669 O O . VAL A 1 86 ? -10.060 -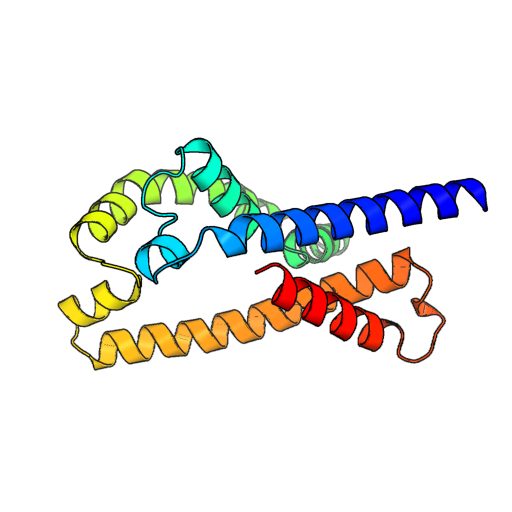16.843 5.447 1.00 92.00 86 VAL A O 1
ATOM 672 N N . LEU A 1 87 ? -9.673 -16.044 3.396 1.00 90.38 87 LEU A N 1
ATOM 673 C CA . LEU A 1 87 ? -10.574 -14.898 3.550 1.00 90.38 87 LEU A CA 1
ATOM 674 C C . LEU A 1 87 ? -12.017 -15.326 3.836 1.00 90.38 87 LEU A C 1
ATOM 676 O O . LEU A 1 87 ? -12.642 -14.756 4.730 1.00 90.38 87 LEU A O 1
ATOM 680 N N . VAL A 1 88 ? -12.528 -16.349 3.142 1.00 89.81 88 VAL A N 1
ATOM 681 C CA . VAL A 1 88 ? -13.859 -16.909 3.422 1.00 89.81 88 VAL A CA 1
ATOM 682 C C . VAL A 1 88 ? -13.929 -17.421 4.859 1.00 89.81 88 VAL A C 1
ATOM 684 O O . VAL A 1 88 ? -14.864 -17.072 5.575 1.00 89.81 88 VAL A O 1
ATOM 687 N N . ALA A 1 89 ? -12.925 -18.166 5.326 1.00 90.44 89 ALA A N 1
ATOM 688 C CA . ALA A 1 89 ? -12.884 -18.638 6.711 1.00 90.44 89 ALA A CA 1
ATOM 689 C C . ALA A 1 89 ? -12.845 -17.479 7.732 1.00 90.44 89 ALA A C 1
ATOM 691 O O . ALA A 1 89 ? -13.576 -17.487 8.727 1.00 90.44 89 ALA A O 1
ATOM 692 N N . LEU A 1 90 ? -12.044 -16.441 7.473 1.00 90.75 90 LEU A N 1
ATOM 693 C CA . LEU A 1 90 ? -11.914 -15.276 8.355 1.00 90.75 90 LEU A CA 1
ATOM 694 C C . LEU A 1 90 ? -13.205 -14.449 8.444 1.00 90.75 90 LEU A C 1
ATOM 696 O O . LEU A 1 90 ? -13.485 -13.890 9.509 1.00 90.75 90 LEU A O 1
ATOM 700 N N . ILE A 1 91 ? -14.006 -14.388 7.373 1.00 89.56 91 ILE A N 1
ATOM 701 C CA . ILE A 1 91 ? -15.302 -13.689 7.364 1.00 89.56 91 ILE A CA 1
ATOM 702 C C . ILE A 1 91 ? -16.257 -14.267 8.413 1.00 89.56 91 ILE A C 1
ATOM 704 O O . ILE A 1 91 ? -16.974 -13.505 9.060 1.00 89.56 91 ILE A O 1
ATOM 708 N N . TRP A 1 92 ? -16.253 -15.583 8.621 1.00 87.94 92 TRP A N 1
ATOM 709 C CA . TRP A 1 92 ? -17.167 -16.230 9.566 1.00 87.94 92 TRP A CA 1
ATOM 710 C C . TRP A 1 92 ? -16.663 -16.209 11.010 1.00 87.94 92 TRP A C 1
ATOM 712 O O . TRP A 1 92 ? -17.471 -16.155 11.934 1.00 87.94 92 TRP A O 1
ATOM 722 N N . VAL A 1 93 ? -15.343 -16.222 11.219 1.00 87.88 93 VAL A N 1
ATOM 723 C CA . VAL A 1 93 ? -14.754 -16.367 12.562 1.00 87.88 93 VAL A CA 1
ATOM 724 C C . VAL A 1 93 ? -14.231 -15.039 13.108 1.00 87.88 93 VAL A C 1
ATOM 726 O O . VAL A 1 93 ? -14.619 -14.599 14.190 1.00 87.88 93 VAL A O 1
ATOM 729 N N . ILE A 1 94 ? -13.360 -14.368 12.356 1.00 89.19 94 ILE A N 1
ATOM 730 C CA . ILE A 1 94 ? -12.613 -13.205 12.845 1.00 89.19 94 ILE A CA 1
ATOM 731 C C . ILE A 1 94 ? -13.438 -11.925 12.726 1.00 89.19 94 ILE A C 1
ATOM 733 O O . ILE A 1 94 ? -13.481 -11.134 13.670 1.00 89.19 94 ILE A O 1
ATOM 737 N N . VAL A 1 95 ? -14.146 -11.721 11.613 1.00 88.75 95 VAL A N 1
ATOM 738 C CA . VAL A 1 95 ? -14.921 -10.486 11.399 1.00 88.75 95 VAL A CA 1
ATOM 739 C C . VAL A 1 95 ? -15.994 -10.265 12.480 1.00 88.75 95 VAL A C 1
ATOM 741 O O . VAL A 1 95 ? -16.045 -9.154 13.019 1.00 88.75 95 VAL A O 1
ATOM 744 N N . PRO A 1 96 ? -16.823 -11.256 12.873 1.00 88.31 96 PRO A N 1
ATOM 745 C CA . PRO A 1 96 ? -17.839 -11.053 13.907 1.00 88.31 96 PRO A CA 1
ATOM 746 C C . PRO A 1 96 ? -17.229 -10.787 15.284 1.00 88.31 96 PRO A C 1
ATOM 748 O O . PRO A 1 96 ? -17.779 -9.995 16.050 1.00 88.31 96 PRO A O 1
ATOM 751 N N . MET A 1 97 ? -16.087 -11.413 15.590 1.00 87.94 97 MET A N 1
ATOM 752 C CA . MET A 1 97 ? -15.357 -11.181 16.836 1.00 87.94 97 MET A CA 1
ATOM 753 C C . MET A 1 97 ? -14.853 -9.736 16.910 1.00 87.94 97 MET A C 1
ATOM 755 O O . MET A 1 97 ? -15.127 -9.028 17.878 1.00 87.94 97 MET A O 1
ATOM 759 N N . TYR A 1 98 ? -14.166 -9.270 15.864 1.00 88.56 98 TYR A N 1
ATOM 760 C CA . TYR A 1 98 ? -13.591 -7.927 15.832 1.00 88.56 98 TYR A CA 1
ATOM 761 C C . TYR A 1 98 ? -14.677 -6.846 15.815 1.00 88.56 98 TYR A C 1
ATOM 763 O O . TYR A 1 98 ? -14.584 -5.888 16.578 1.00 88.56 98 TYR A O 1
ATOM 771 N N . ARG A 1 99 ? -15.769 -7.022 15.059 1.00 85.25 99 ARG A N 1
ATOM 772 C CA . ARG A 1 99 ? -16.870 -6.039 15.007 1.00 85.25 99 ARG A CA 1
ATOM 773 C C . ARG A 1 99 ? -17.510 -5.732 16.365 1.00 85.25 99 ARG A C 1
ATOM 775 O O . ARG A 1 99 ? -18.045 -4.641 16.529 1.00 85.25 99 ARG A O 1
ATOM 782 N N . LYS A 1 100 ? -17.478 -6.671 17.316 1.00 82.62 100 LYS A N 1
ATOM 783 C CA . LYS A 1 100 ? -18.032 -6.483 18.669 1.00 82.62 100 LYS A CA 1
ATOM 784 C C . LYS A 1 100 ? -17.050 -5.820 19.634 1.00 82.62 100 LYS A C 1
ATOM 786 O O . LYS A 1 100 ? -17.476 -5.204 20.606 1.00 82.62 100 LYS A O 1
ATOM 791 N N . VAL A 1 101 ? -15.749 -5.997 19.407 1.00 80.19 101 VAL A N 1
ATOM 792 C CA . VAL A 1 101 ? -14.716 -5.726 20.415 1.00 80.19 101 VAL A CA 1
ATOM 793 C C . VAL A 1 101 ? -13.849 -4.522 20.060 1.00 80.19 101 VAL A C 1
ATOM 795 O O . VAL A 1 101 ? -13.422 -3.827 20.981 1.00 80.19 101 VAL A O 1
ATOM 798 N N . ILE A 1 102 ? -13.598 -4.246 18.779 1.00 80.50 102 ILE A N 1
ATOM 799 C CA . ILE A 1 102 ? -12.690 -3.169 18.364 1.00 80.50 102 ILE A CA 1
ATOM 800 C C . ILE A 1 102 ? -13.435 -1.914 17.899 1.00 80.50 102 ILE A C 1
ATOM 802 O O . ILE A 1 102 ? -14.467 -1.980 17.230 1.00 80.50 102 ILE A O 1
ATOM 806 N N . GLY A 1 103 ? -12.890 -0.757 18.265 1.00 77.75 103 GLY A N 1
ATOM 807 C CA . GLY A 1 103 ? -13.319 0.554 17.816 1.00 77.75 103 GLY A CA 1
ATOM 808 C C . GLY A 1 103 ? -12.717 0.886 16.460 1.00 77.75 103 GLY A C 1
ATOM 809 O O . GLY A 1 103 ? -13.437 0.864 15.464 1.00 77.75 103 GLY A O 1
ATOM 810 N N . ILE A 1 104 ? -11.427 1.232 16.427 1.00 82.06 104 ILE A N 1
ATOM 811 C CA . ILE A 1 104 ? -10.714 1.684 15.218 1.00 82.06 104 ILE A CA 1
ATOM 812 C C . ILE A 1 104 ? -9.539 0.759 14.900 1.00 82.06 104 ILE A C 1
ATOM 814 O O . ILE A 1 104 ? -9.366 0.360 13.751 1.00 82.06 104 ILE A O 1
ATOM 818 N N . SER A 1 105 ? -8.741 0.394 15.904 1.00 88.75 105 SER A N 1
ATOM 819 C CA . 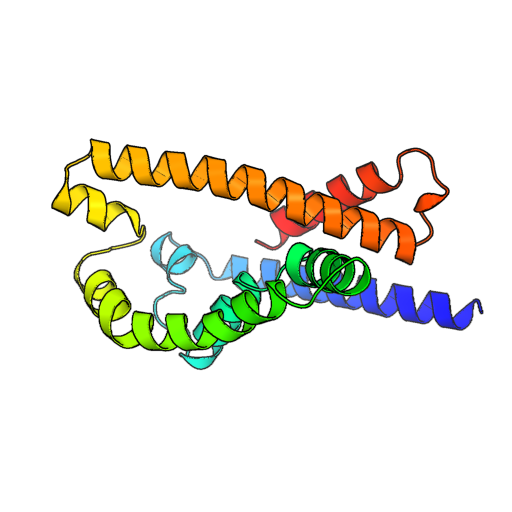SER A 1 105 ? -7.538 -0.414 15.707 1.00 88.75 105 SER A CA 1
ATOM 820 C C . SER A 1 105 ? -7.780 -1.886 16.027 1.00 88.75 105 SER A C 1
ATOM 822 O O . SER A 1 105 ? -8.325 -2.232 17.074 1.00 88.75 105 SER A O 1
ATOM 824 N N . ALA A 1 106 ? -7.284 -2.775 15.162 1.00 89.69 106 ALA A N 1
ATOM 825 C CA . ALA A 1 106 ? -7.276 -4.215 15.412 1.00 89.69 106 ALA A CA 1
ATOM 826 C C . ALA A 1 106 ? -6.542 -4.581 16.719 1.00 89.69 106 ALA A C 1
ATOM 828 O O . ALA A 1 106 ? -6.912 -5.541 17.394 1.00 89.69 106 ALA A O 1
ATOM 829 N N . TYR A 1 107 ? -5.539 -3.792 17.113 1.00 91.75 107 TYR A N 1
ATOM 830 C CA . TYR A 1 107 ? -4.729 -4.049 18.307 1.00 91.75 107 TYR A CA 1
ATOM 831 C C . TYR A 1 107 ? -5.444 -3.698 19.617 1.00 91.75 107 TYR A C 1
ATOM 833 O O . TYR A 1 107 ? -4.991 -4.117 20.679 1.00 91.75 107 TYR A O 1
ATOM 841 N N . GLU A 1 108 ? -6.590 -3.006 19.571 1.00 90.62 108 GLU A N 1
ATOM 842 C CA . GLU A 1 108 ? -7.454 -2.818 20.749 1.00 90.62 108 GLU A CA 1
ATOM 843 C C . GLU A 1 108 ? -7.944 -4.158 21.313 1.00 90.62 108 GLU A C 1
ATOM 845 O O . GLU A 1 108 ? -8.160 -4.291 22.517 1.00 90.62 108 GLU A O 1
ATOM 850 N N . TYR A 1 109 ? -8.074 -5.184 20.464 1.00 91.69 109 TYR A N 1
ATOM 851 C CA . TYR A 1 109 ? -8.380 -6.534 20.927 1.00 91.69 109 TYR A CA 1
ATOM 852 C C . TYR A 1 109 ? -7.287 -7.064 21.870 1.00 91.69 109 TYR A C 1
ATOM 854 O O . TYR A 1 109 ? -7.593 -7.629 22.921 1.00 91.69 109 TYR A O 1
ATOM 862 N N . PHE A 1 110 ? -6.011 -6.838 21.534 1.00 92.56 110 PHE A N 1
ATOM 863 C CA . PHE A 1 110 ? -4.892 -7.257 22.380 1.00 92.56 110 PHE A CA 1
ATOM 864 C C . PHE A 1 110 ? -4.845 -6.482 23.691 1.00 92.56 110 PHE A C 1
ATOM 866 O O . PHE A 1 110 ? -4.524 -7.077 24.714 1.00 92.56 110 PHE A O 1
ATOM 873 N N . GLU A 1 111 ? -5.237 -5.206 23.690 1.00 93.12 111 GLU A N 1
ATOM 874 C CA . GLU A 1 111 ? -5.373 -4.438 24.930 1.00 93.12 111 GLU A CA 1
ATOM 875 C C . GLU A 1 111 ? -6.384 -5.072 25.879 1.00 93.12 111 GLU A C 1
ATOM 877 O O . GLU A 1 111 ? -6.087 -5.314 27.045 1.00 93.12 111 GLU A O 1
ATOM 882 N N . LYS A 1 112 ? -7.571 -5.403 25.367 1.00 91.25 112 LYS A N 1
ATOM 883 C CA . LYS A 1 112 ? -8.641 -5.991 26.179 1.00 91.25 112 LYS A CA 1
ATOM 884 C C . LYS A 1 112 ? -8.297 -7.391 26.680 1.00 91.25 112 LYS A C 1
ATOM 886 O O . LYS A 1 112 ? -8.780 -7.793 27.733 1.00 91.25 112 LYS A O 1
ATOM 891 N N . ARG A 1 113 ? -7.485 -8.143 25.930 1.00 92.50 113 ARG A N 1
ATOM 892 C CA . ARG A 1 113 ? -7.148 -9.534 26.258 1.00 92.50 113 ARG A CA 1
ATOM 893 C C . ARG A 1 113 ? -5.884 -9.692 27.105 1.00 92.50 113 ARG A C 1
ATOM 895 O O . ARG A 1 113 ? -5.833 -10.625 27.909 1.00 92.50 113 ARG A O 1
ATOM 902 N N . PHE A 1 114 ? -4.885 -8.836 26.891 1.00 94.62 114 PHE A N 1
ATOM 903 C CA . PHE A 1 114 ? -3.526 -8.957 27.436 1.00 94.62 114 PHE A CA 1
ATOM 904 C C . PHE A 1 114 ? -3.017 -7.672 28.111 1.00 94.62 114 PHE A C 1
ATOM 906 O O . PHE A 1 114 ? -1.894 -7.643 28.608 1.00 94.62 114 PHE A O 1
ATOM 913 N N . GLY A 1 115 ? -3.820 -6.608 28.137 1.00 94.94 115 GLY A N 1
ATOM 914 C CA . GLY A 1 115 ? -3.443 -5.306 28.679 1.00 94.94 115 GLY A CA 1
ATOM 915 C C . GLY A 1 115 ? -2.687 -4.424 27.682 1.00 94.94 115 GLY A C 1
ATOM 916 O O . GLY A 1 115 ? -2.399 -4.805 26.544 1.00 94.94 115 GLY A O 1
ATOM 917 N N . PHE A 1 116 ? -2.344 -3.216 28.133 1.00 94.88 116 PHE A N 1
ATOM 918 C CA . PHE A 1 116 ? -1.723 -2.165 27.319 1.00 94.88 116 PHE A CA 1
ATOM 919 C C . PHE A 1 116 ? -0.482 -2.634 26.541 1.00 94.88 116 PHE A C 1
ATOM 921 O O . PHE A 1 116 ? -0.356 -2.358 25.346 1.00 94.88 116 PHE A O 1
ATOM 928 N N . PHE A 1 117 ? 0.401 -3.408 27.183 1.00 96.44 117 PHE A N 1
ATOM 929 C CA . PHE A 1 117 ? 1.614 -3.923 26.542 1.00 96.44 117 PHE A CA 1
ATOM 930 C C . PHE A 1 117 ? 1.317 -4.813 25.329 1.00 96.44 117 PHE A C 1
ATOM 932 O O . PHE A 1 117 ? 2.044 -4.743 24.340 1.00 96.44 117 PHE A O 1
ATOM 939 N N . GLY A 1 118 ? 0.223 -5.584 25.349 1.00 95.44 118 GLY A N 1
ATOM 940 C CA . GLY A 1 118 ? -0.194 -6.401 24.207 1.00 95.44 118 GLY A CA 1
ATOM 941 C C . GLY A 1 118 ? -0.566 -5.557 22.984 1.00 95.44 118 GLY A C 1
ATOM 942 O O . GLY A 1 118 ? -0.169 -5.869 21.859 1.00 95.44 118 GLY A O 1
ATOM 943 N N . ARG A 1 119 ? -1.272 -4.439 23.195 1.00 95.12 119 ARG A N 1
ATOM 944 C CA . ARG A 1 119 ? -1.591 -3.480 22.124 1.00 95.12 119 ARG A CA 1
ATOM 945 C C . ARG A 1 119 ? -0.355 -2.768 21.607 1.00 95.12 119 ARG A C 1
ATOM 947 O O . ARG A 1 119 ? -0.214 -2.629 20.390 1.00 95.12 119 ARG A O 1
ATOM 954 N N . LEU A 1 120 ? 0.515 -2.316 22.506 1.00 96.50 120 LEU A N 1
ATOM 955 C CA . LEU A 1 120 ? 1.731 -1.603 22.135 1.00 96.50 120 LEU A CA 1
ATOM 956 C C . LEU A 1 120 ? 2.641 -2.493 21.283 1.00 96.50 120 LEU A C 1
ATOM 958 O O . LEU A 1 120 ? 3.035 -2.093 20.190 1.00 96.50 120 LEU A O 1
ATOM 962 N N . TYR A 1 121 ? 2.885 -3.724 21.735 1.00 96.56 121 TYR A N 1
ATOM 963 C CA . TYR A 1 121 ? 3.676 -4.703 20.997 1.00 96.56 121 TYR A CA 1
ATOM 964 C C . TYR A 1 121 ? 3.091 -4.975 19.608 1.00 96.56 121 TYR A C 1
ATOM 966 O O . TYR A 1 121 ? 3.796 -4.834 18.612 1.00 96.56 121 TYR A O 1
ATOM 974 N N . GLY A 1 122 ? 1.793 -5.297 19.522 1.00 95.31 122 GLY A N 1
ATOM 975 C CA . GLY A 1 122 ? 1.145 -5.588 18.240 1.00 95.31 122 GLY A CA 1
ATOM 976 C C . GLY A 1 122 ? 1.192 -4.410 17.263 1.00 95.31 122 GLY A C 1
ATOM 977 O O . GLY A 1 122 ? 1.463 -4.602 16.079 1.00 95.31 122 GLY A O 1
ATOM 978 N N . SER A 1 123 ? 0.997 -3.190 17.769 1.00 96.06 123 SER A N 1
ATOM 979 C CA . SER A 1 123 ? 1.033 -1.970 16.954 1.00 96.06 123 SER A CA 1
ATOM 980 C C . SER A 1 123 ? 2.442 -1.677 16.427 1.00 96.06 123 SER A C 1
ATOM 982 O O . SER A 1 123 ? 2.603 -1.395 15.242 1.00 96.06 123 SER A O 1
ATOM 984 N N . ILE A 1 124 ? 3.468 -1.782 17.279 1.00 97.31 124 ILE A N 1
ATOM 985 C CA . ILE A 1 124 ? 4.869 -1.540 16.898 1.00 97.31 124 ILE A CA 1
ATOM 986 C C . ILE A 1 124 ? 5.365 -2.619 15.933 1.00 97.31 124 ILE A C 1
ATOM 988 O O . ILE A 1 124 ? 5.962 -2.301 14.905 1.00 97.31 124 ILE A O 1
ATOM 992 N N . ALA A 1 125 ? 5.089 -3.891 16.230 1.00 96.56 125 ALA A N 1
ATOM 993 C CA . ALA A 1 125 ? 5.484 -5.005 15.377 1.00 96.56 125 ALA A CA 1
ATOM 994 C C . ALA A 1 125 ? 4.874 -4.870 13.977 1.00 96.56 125 ALA A C 1
ATOM 996 O O . ALA A 1 125 ? 5.573 -5.034 12.977 1.00 96.56 125 ALA A O 1
ATOM 997 N N . PHE A 1 126 ? 3.590 -4.504 13.895 1.00 95.81 126 PHE A N 1
ATOM 998 C CA . PHE A 1 126 ? 2.949 -4.237 12.615 1.00 95.81 126 PHE A CA 1
ATOM 999 C C . PHE A 1 126 ? 3.552 -3.036 11.900 1.00 95.81 126 PHE A C 1
ATOM 1001 O O . PHE A 1 126 ? 3.817 -3.139 10.708 1.00 95.81 126 PHE A O 1
ATOM 1008 N N . PHE A 1 127 ? 3.786 -1.925 12.601 1.00 96.50 127 PHE A N 1
ATOM 1009 C CA . PHE A 1 127 ? 4.376 -0.732 12.002 1.00 96.50 127 PHE A CA 1
ATOM 1010 C C . PHE A 1 127 ? 5.698 -1.062 11.302 1.00 96.50 127 PHE A C 1
ATOM 1012 O O . PHE A 1 127 ? 5.840 -0.781 10.115 1.00 96.50 127 PHE A O 1
ATOM 1019 N N . PHE A 1 128 ? 6.626 -1.735 11.988 1.00 97.50 128 PHE A N 1
ATOM 1020 C CA . PHE A 1 128 ? 7.914 -2.101 11.397 1.00 97.50 128 PHE A CA 1
ATOM 1021 C C . PHE A 1 128 ? 7.779 -3.137 10.280 1.00 97.50 128 PHE A C 1
ATOM 1023 O O . PHE A 1 128 ? 8.347 -2.949 9.205 1.00 97.50 128 PHE A O 1
ATOM 1030 N N . ALA A 1 129 ? 6.987 -4.195 10.481 1.00 95.50 129 ALA A N 1
ATOM 1031 C CA . ALA A 1 129 ? 6.777 -5.208 9.449 1.00 95.50 129 ALA A CA 1
ATOM 1032 C C . ALA A 1 129 ? 6.158 -4.605 8.177 1.00 95.50 129 ALA A C 1
ATOM 1034 O O . ALA A 1 129 ? 6.572 -4.918 7.057 1.00 95.50 129 ALA A O 1
ATOM 1035 N N . HIS A 1 130 ? 5.183 -3.710 8.342 1.00 94.75 130 HIS A N 1
ATOM 1036 C CA . HIS A 1 130 ? 4.520 -3.031 7.240 1.00 94.75 130 HIS A CA 1
ATOM 1037 C C . HIS A 1 130 ? 5.437 -2.005 6.572 1.00 94.75 130 HIS A C 1
ATOM 1039 O O . HIS A 1 130 ? 5.465 -1.940 5.347 1.00 94.75 130 HIS A O 1
ATOM 1045 N N . PHE A 1 131 ? 6.233 -1.267 7.348 1.00 95.38 131 PHE A N 1
ATOM 1046 C CA . PHE A 1 131 ? 7.226 -0.324 6.836 1.00 95.38 131 PHE A CA 1
ATOM 1047 C C . PHE A 1 131 ? 8.255 -1.025 5.938 1.00 95.38 131 PHE A C 1
ATOM 1049 O O . PHE A 1 131 ? 8.448 -0.629 4.788 1.00 95.38 131 PHE A O 1
ATOM 1056 N N . THR A 1 132 ? 8.845 -2.130 6.406 1.00 95.00 132 THR A N 1
ATOM 1057 C CA . THR A 1 132 ? 9.798 -2.926 5.616 1.00 95.00 132 THR A CA 1
ATOM 1058 C C . THR A 1 132 ? 9.150 -3.511 4.360 1.00 95.00 132 THR A C 1
ATOM 1060 O O . THR A 1 132 ? 9.721 -3.438 3.266 1.00 95.00 132 THR A O 1
ATOM 1063 N N . LYS A 1 133 ? 7.929 -4.052 4.484 1.00 93.06 133 LYS A N 1
ATOM 1064 C CA . LYS A 1 133 ? 7.174 -4.574 3.337 1.00 93.06 133 LYS A CA 1
ATOM 1065 C C . LYS A 1 133 ? 6.927 -3.481 2.298 1.00 93.06 133 LYS A C 1
ATOM 1067 O O . LYS A 1 133 ? 7.181 -3.703 1.115 1.00 93.06 133 LYS A O 1
ATOM 1072 N N . MET A 1 134 ? 6.456 -2.311 2.725 1.00 94.00 134 MET A N 1
ATOM 1073 C CA . MET A 1 134 ? 6.157 -1.201 1.823 1.00 94.00 134 MET A CA 1
ATOM 1074 C C . MET A 1 134 ? 7.412 -0.688 1.122 1.00 94.00 134 MET A C 1
ATOM 1076 O O . MET A 1 134 ? 7.360 -0.476 -0.085 1.00 94.00 134 MET A O 1
ATOM 1080 N N . GLY A 1 135 ? 8.560 -0.611 1.805 1.00 93.38 135 GLY A N 1
ATOM 1081 C CA . GLY A 1 135 ? 9.835 -0.280 1.157 1.00 93.38 135 GLY A CA 1
ATOM 1082 C C . GLY A 1 135 ? 10.152 -1.192 -0.037 1.00 93.38 135 GLY A C 1
ATOM 1083 O O . GLY A 1 135 ? 10.497 -0.712 -1.116 1.00 93.38 135 GLY A O 1
ATOM 1084 N N . THR A 1 136 ? 9.929 -2.502 0.113 1.00 93.69 136 THR A N 1
ATOM 1085 C CA . THR A 1 136 ? 10.119 -3.478 -0.977 1.00 93.69 136 THR A CA 1
ATOM 1086 C C . THR A 1 136 ? 9.112 -3.273 -2.112 1.00 93.69 136 THR A C 1
ATOM 1088 O O . THR A 1 136 ? 9.476 -3.309 -3.286 1.00 93.69 136 THR A O 1
ATOM 1091 N N . VAL A 1 137 ? 7.841 -3.024 -1.778 1.00 94.06 137 VAL A N 1
ATOM 1092 C CA . VAL A 1 137 ? 6.778 -2.778 -2.768 1.00 94.06 137 VAL A CA 1
ATOM 1093 C C . VAL A 1 137 ? 7.074 -1.530 -3.603 1.00 94.06 137 VAL A C 1
ATOM 1095 O O . VAL A 1 137 ? 6.982 -1.592 -4.831 1.00 94.06 137 VAL A O 1
ATOM 1098 N N . PHE A 1 138 ? 7.461 -0.424 -2.961 1.00 92.75 138 PHE A N 1
ATOM 1099 C CA . PHE A 1 138 ? 7.814 0.826 -3.638 1.00 92.75 138 PHE A CA 1
ATOM 1100 C C . PHE A 1 138 ? 9.053 0.671 -4.519 1.00 92.75 138 PHE A C 1
ATOM 1102 O O . PHE A 1 138 ? 9.065 1.168 -5.643 1.00 92.75 138 PHE A O 1
ATOM 1109 N N . TYR A 1 139 ? 10.071 -0.049 -4.048 1.00 93.12 139 TYR A N 1
ATOM 1110 C CA . TYR A 1 139 ? 11.281 -0.294 -4.827 1.00 93.12 139 TYR A CA 1
ATOM 1111 C C . TYR A 1 139 ? 11.001 -1.101 -6.101 1.00 93.12 139 TYR A C 1
ATOM 1113 O O . TYR A 1 139 ? 11.394 -0.692 -7.194 1.00 93.12 139 TYR A O 1
ATOM 1121 N N . LEU A 1 140 ? 10.260 -2.208 -5.982 1.00 93.62 140 LEU A N 1
ATOM 1122 C CA . LEU A 1 140 ? 9.886 -3.032 -7.135 1.00 93.62 140 LEU A CA 1
ATOM 1123 C C . LEU A 1 140 ? 8.992 -2.270 -8.120 1.00 93.62 140 LEU A C 1
ATOM 1125 O O . LEU A 1 140 ? 9.181 -2.379 -9.331 1.00 93.62 140 LEU A O 1
ATOM 1129 N N . LEU A 1 141 ? 8.050 -1.470 -7.606 1.00 93.19 141 LEU A N 1
ATOM 1130 C CA . LEU A 1 141 ? 7.225 -0.589 -8.431 1.00 93.19 141 LEU A CA 1
ATOM 1131 C C . LEU A 1 141 ? 8.089 0.392 -9.227 1.00 93.19 141 LEU A C 1
ATOM 1133 O O . LEU A 1 141 ? 7.891 0.556 -10.429 1.00 93.19 141 LEU A O 1
ATOM 1137 N N . ALA A 1 142 ? 9.046 1.036 -8.557 1.00 92.81 142 ALA A N 1
ATOM 1138 C CA . ALA A 1 142 ? 9.888 2.043 -9.174 1.00 92.81 142 ALA A CA 1
ATOM 1139 C C . ALA A 1 142 ? 10.780 1.454 -10.263 1.00 92.81 142 ALA A C 1
ATOM 1141 O O . ALA A 1 142 ? 10.827 2.021 -11.344 1.00 92.81 142 ALA A O 1
ATOM 1142 N N . ILE A 1 143 ? 11.413 0.297 -10.041 1.00 92.19 143 ILE A N 1
ATOM 1143 C CA . ILE A 1 143 ? 12.212 -0.365 -11.086 1.00 92.19 143 ILE A CA 1
ATOM 1144 C C . ILE A 1 143 ? 11.365 -0.650 -12.328 1.00 92.19 143 ILE A C 1
ATOM 1146 O O . ILE A 1 143 ? 11.793 -0.352 -13.444 1.00 92.19 143 ILE A O 1
ATOM 1150 N N . ALA A 1 144 ? 10.159 -1.190 -12.142 1.00 90.44 144 ALA A N 1
ATOM 1151 C CA . ALA A 1 144 ? 9.276 -1.493 -13.261 1.00 90.44 144 ALA A CA 1
ATOM 1152 C C . ALA A 1 144 ? 8.854 -0.228 -14.023 1.00 90.44 144 ALA A C 1
ATOM 1154 O O . ALA A 1 144 ? 8.900 -0.208 -15.253 1.00 90.44 144 ALA A O 1
ATOM 1155 N N . LEU A 1 145 ? 8.495 0.846 -13.312 1.00 88.88 145 LEU A N 1
ATOM 1156 C CA . LEU A 1 145 ? 8.132 2.123 -13.932 1.00 88.88 145 LEU A CA 1
ATOM 1157 C C . LEU A 1 145 ? 9.321 2.797 -14.623 1.00 88.88 145 LEU A C 1
ATOM 1159 O O . LEU A 1 145 ? 9.172 3.312 -15.728 1.00 88.88 145 LEU A O 1
ATOM 1163 N N . THR A 1 146 ? 10.505 2.770 -14.014 1.00 90.56 146 THR A N 1
ATOM 1164 C CA . THR A 1 146 ? 11.736 3.320 -14.590 1.00 90.56 146 THR A CA 1
ATOM 1165 C C . THR A 1 146 ? 12.083 2.632 -15.909 1.00 90.56 146 THR A C 1
ATOM 1167 O O . THR A 1 146 ? 12.394 3.325 -16.876 1.00 90.56 146 THR A O 1
ATOM 1170 N N . ALA A 1 147 ? 11.949 1.304 -15.981 1.00 86.81 147 ALA A N 1
ATOM 1171 C CA . ALA A 1 147 ? 12.135 0.552 -17.221 1.00 86.81 147 ALA A CA 1
ATOM 1172 C C . ALA A 1 147 ? 11.062 0.881 -18.276 1.00 86.81 147 ALA A C 1
ATOM 1174 O O . ALA A 1 147 ? 11.377 1.019 -19.456 1.00 86.81 147 ALA A O 1
ATOM 1175 N N . LEU A 1 148 ? 9.802 1.059 -17.864 1.00 84.12 148 LEU A N 1
ATOM 1176 C CA . LEU A 1 148 ? 8.692 1.364 -18.774 1.00 84.12 148 LEU A CA 1
ATOM 1177 C C . LEU A 1 148 ? 8.794 2.769 -19.398 1.00 84.12 148 LEU A C 1
ATOM 1179 O O . LEU A 1 148 ? 8.457 2.955 -20.564 1.00 84.12 148 LEU A O 1
ATOM 1183 N N . ILE A 1 149 ? 9.252 3.753 -18.620 1.00 83.06 149 ILE A N 1
ATOM 1184 C CA . ILE A 1 149 ? 9.381 5.168 -19.019 1.00 83.06 149 ILE A CA 1
ATOM 1185 C C . ILE A 1 149 ? 10.737 5.423 -19.719 1.00 83.06 149 ILE A C 1
ATOM 1187 O O . ILE A 1 149 ? 10.966 6.489 -20.286 1.00 83.06 149 ILE A O 1
ATOM 1191 N N . GLY A 1 150 ? 11.650 4.445 -19.722 1.00 81.50 150 GLY A N 1
ATOM 1192 C CA . GLY A 1 150 ? 12.983 4.577 -20.323 1.00 81.50 150 GLY A CA 1
ATOM 1193 C C . GLY A 1 150 ? 13.953 5.438 -19.503 1.00 81.50 150 GLY A C 1
ATOM 1194 O O . GLY A 1 150 ? 14.929 5.963 -20.042 1.00 81.50 150 GLY A O 1
ATOM 1195 N N . LEU A 1 151 ? 13.674 5.614 -18.207 1.00 83.62 151 LEU A N 1
ATOM 1196 C CA . LEU A 1 151 ? 14.548 6.311 -17.256 1.00 83.62 151 LEU A CA 1
ATOM 1197 C C . LEU A 1 151 ? 15.644 5.398 -16.691 1.00 83.62 151 LEU A C 1
ATOM 1199 O O . LEU A 1 151 ? 16.489 5.862 -15.931 1.00 83.62 151 LEU A O 1
ATOM 1203 N N . ASP A 1 152 ? 15.657 4.119 -17.064 1.00 82.56 152 ASP A N 1
ATOM 1204 C CA . ASP A 1 152 ? 16.699 3.144 -16.727 1.00 82.56 152 ASP A CA 1
ATOM 1205 C C . ASP A 1 152 ? 18.080 3.567 -17.250 1.00 82.56 152 ASP A C 1
ATOM 1207 O O . ASP A 1 152 ? 19.102 3.269 -16.636 1.00 82.56 152 ASP A O 1
ATOM 1211 N N . LYS A 1 153 ? 18.103 4.331 -18.347 1.00 80.94 153 LYS A N 1
ATOM 1212 C CA . LYS A 1 153 ? 19.319 4.892 -18.955 1.00 80.94 153 LYS A CA 1
ATOM 1213 C C . LYS A 1 153 ? 19.818 6.166 -18.271 1.00 80.94 153 LYS A C 1
ATOM 1215 O O . LYS A 1 153 ? 20.913 6.630 -18.580 1.00 80.94 153 LYS A O 1
ATOM 1220 N N . VAL A 1 154 ? 19.023 6.755 -17.377 1.00 85.81 154 VAL A N 1
ATOM 1221 C CA . VAL A 1 154 ? 19.374 7.979 -16.651 1.00 85.81 154 VAL A CA 1
ATOM 1222 C C . VAL A 1 154 ? 19.985 7.597 -15.300 1.00 85.81 154 VAL A C 1
ATOM 1224 O O . VAL A 1 154 ? 19.329 6.905 -14.516 1.00 85.81 154 VAL A O 1
ATOM 1227 N N . PRO A 1 155 ? 21.208 8.057 -14.968 1.00 86.00 155 PRO A N 1
ATOM 1228 C CA . PRO A 1 155 ? 21.801 7.817 -13.658 1.00 86.00 155 PRO A CA 1
ATOM 1229 C C . PRO A 1 155 ? 20.874 8.293 -12.535 1.00 86.00 155 PRO A C 1
ATOM 1231 O O . PRO A 1 155 ? 20.486 9.458 -12.470 1.00 86.00 155 PRO A O 1
ATOM 1234 N N . GLY A 1 156 ? 20.486 7.368 -11.660 1.00 87.00 156 GLY A N 1
ATOM 1235 C CA . GLY A 1 156 ? 19.567 7.643 -10.557 1.00 87.00 156 GLY A CA 1
ATOM 1236 C C . GLY A 1 156 ? 18.086 7.767 -10.940 1.00 87.00 156 GLY A C 1
ATOM 1237 O O . GLY A 1 156 ? 17.287 8.152 -10.088 1.00 87.00 156 GLY A O 1
ATOM 1238 N N . GLY A 1 157 ? 17.690 7.400 -12.165 1.00 88.62 157 GLY A N 1
ATOM 1239 C CA . GLY A 1 157 ? 16.296 7.426 -12.626 1.00 88.62 157 GLY A CA 1
ATOM 1240 C C . GLY A 1 157 ? 15.322 6.707 -11.685 1.00 88.62 157 GLY A C 1
ATOM 1241 O O . GLY A 1 157 ? 14.245 7.226 -11.394 1.00 88.62 157 GLY A O 1
ATOM 1242 N N . THR A 1 158 ? 15.723 5.566 -11.118 1.00 91.06 158 THR A N 1
ATOM 1243 C CA . THR A 1 158 ? 14.914 4.826 -10.135 1.00 91.06 158 THR A CA 1
ATOM 1244 C C . THR A 1 158 ? 14.653 5.629 -8.861 1.00 91.06 158 THR A C 1
ATOM 1246 O O . THR A 1 158 ? 13.532 5.616 -8.361 1.00 91.06 158 THR A O 1
ATOM 1249 N N . TYR A 1 159 ? 15.638 6.374 -8.345 1.00 92.00 159 TYR A N 1
ATOM 1250 C CA . TYR A 1 159 ? 15.454 7.180 -7.132 1.00 92.00 159 TYR A CA 1
ATOM 1251 C C . TYR A 1 159 ? 14.447 8.310 -7.352 1.00 92.00 159 TYR A C 1
ATOM 1253 O O . TYR A 1 159 ? 13.581 8.532 -6.507 1.00 92.00 159 TYR A O 1
ATOM 1261 N N . TRP A 1 160 ? 14.504 8.971 -8.511 1.00 90.94 160 TRP A N 1
ATOM 1262 C CA . TRP A 1 160 ? 13.530 10.000 -8.877 1.00 90.94 160 TRP A CA 1
ATOM 1263 C C . TRP A 1 160 ? 12.110 9.443 -8.959 1.00 90.94 160 TRP A C 1
ATOM 1265 O O . TRP A 1 160 ? 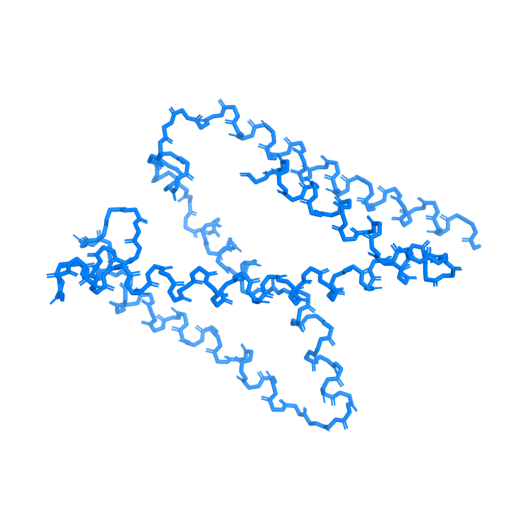11.181 10.059 -8.439 1.00 90.94 160 TRP A O 1
ATOM 1275 N N . VAL A 1 161 ? 11.943 8.252 -9.542 1.00 92.12 161 VAL A N 1
ATOM 1276 C CA . VAL A 1 161 ? 10.640 7.579 -9.608 1.00 92.12 161 VAL A CA 1
ATOM 1277 C C . VAL A 1 161 ? 10.141 7.188 -8.215 1.00 92.12 161 VAL A C 1
ATOM 1279 O O . VAL A 1 161 ? 8.964 7.394 -7.929 1.00 92.12 161 VAL A O 1
ATOM 1282 N N . ILE A 1 162 ? 11.009 6.695 -7.321 1.00 93.88 162 ILE A N 1
ATOM 1283 C CA . ILE A 1 162 ? 10.635 6.398 -5.924 1.00 93.88 162 ILE A CA 1
ATOM 1284 C C . ILE A 1 162 ? 10.106 7.656 -5.232 1.00 93.88 162 ILE A C 1
ATOM 1286 O O . ILE A 1 162 ? 9.032 7.613 -4.634 1.00 93.88 162 ILE A O 1
ATOM 1290 N N . ILE A 1 163 ? 10.833 8.773 -5.322 1.00 93.62 163 ILE A N 1
ATOM 1291 C CA . ILE A 1 163 ? 10.446 10.034 -4.676 1.00 93.62 163 ILE A CA 1
ATOM 1292 C C . ILE A 1 163 ? 9.125 10.546 -5.257 1.00 93.62 163 ILE A C 1
ATOM 1294 O O . ILE A 1 163 ? 8.209 10.868 -4.502 1.00 93.62 163 ILE A O 1
ATOM 1298 N N . ALA A 1 164 ? 8.996 10.575 -6.586 1.00 91.94 164 ALA A N 1
ATOM 1299 C CA . ALA A 1 164 ? 7.790 11.047 -7.257 1.00 91.94 164 ALA A CA 1
ATOM 1300 C C . ALA A 1 164 ? 6.560 10.203 -6.887 1.00 91.94 164 ALA A C 1
ATOM 1302 O O . ALA A 1 164 ? 5.525 10.753 -6.511 1.00 91.94 164 ALA A O 1
ATOM 1303 N N . MET A 1 165 ? 6.681 8.873 -6.929 1.00 91.88 165 MET A N 1
ATOM 1304 C CA . MET A 1 165 ? 5.597 7.968 -6.542 1.00 91.88 165 MET A CA 1
ATOM 1305 C C . MET A 1 165 ? 5.283 8.062 -5.050 1.00 91.88 165 MET A C 1
ATOM 1307 O O . MET A 1 165 ? 4.114 8.033 -4.682 1.00 91.88 165 MET A O 1
ATOM 1311 N N . GLY A 1 166 ? 6.293 8.213 -4.192 1.00 92.75 166 GLY A N 1
ATOM 1312 C CA . GLY A 1 166 ? 6.105 8.408 -2.756 1.00 92.75 166 GLY A CA 1
ATOM 1313 C C . GLY A 1 166 ? 5.301 9.669 -2.450 1.00 92.75 166 GLY A C 1
ATOM 1314 O O . GLY A 1 166 ? 4.301 9.596 -1.741 1.00 92.75 166 GLY A O 1
ATOM 1315 N N . ILE A 1 167 ? 5.678 10.806 -3.046 1.00 93.50 167 ILE A N 1
ATOM 1316 C CA . ILE A 1 167 ? 4.933 12.067 -2.919 1.00 93.50 167 ILE A CA 1
ATOM 1317 C C . ILE A 1 167 ? 3.503 11.893 -3.428 1.00 93.50 167 ILE A C 1
ATOM 1319 O O . ILE A 1 167 ? 2.561 12.280 -2.744 1.00 93.50 167 ILE A O 1
ATOM 1323 N N . LEU A 1 168 ? 3.326 11.276 -4.598 1.00 92.88 168 LEU A N 1
ATOM 1324 C CA . LEU A 1 168 ? 2.005 11.063 -5.182 1.00 92.88 168 LEU A CA 1
ATOM 1325 C C . LEU A 1 168 ? 1.113 10.241 -4.243 1.00 92.88 168 LEU A C 1
ATOM 1327 O O . LEU A 1 168 ? -0.026 10.631 -4.001 1.00 92.88 168 LEU A O 1
ATOM 1331 N N . VAL A 1 169 ? 1.643 9.152 -3.675 1.00 92.69 169 VAL A N 1
ATOM 1332 C CA . VAL A 1 169 ? 0.924 8.309 -2.709 1.00 92.69 169 VAL A CA 1
ATOM 1333 C C . VAL A 1 169 ? 0.550 9.075 -1.450 1.00 92.69 169 VAL A C 1
ATOM 1335 O O . VAL A 1 169 ? -0.596 8.985 -1.018 1.00 92.69 169 VAL A O 1
ATOM 1338 N N . ILE A 1 170 ? 1.468 9.869 -0.901 1.00 92.56 170 ILE A N 1
ATOM 1339 C CA . ILE A 1 170 ? 1.193 10.718 0.266 1.00 92.56 170 ILE A CA 1
ATOM 1340 C C . ILE A 1 170 ? 0.085 11.738 -0.033 1.00 92.56 170 ILE A C 1
ATOM 1342 O O . ILE A 1 170 ? -0.714 12.034 0.843 1.00 92.56 170 ILE A O 1
ATOM 1346 N N . VAL A 1 171 ? 0.023 12.277 -1.253 1.00 91.88 171 VAL A N 1
ATOM 1347 C CA . VAL A 1 171 ? -0.956 13.313 -1.617 1.00 91.88 171 VAL A CA 1
ATOM 1348 C C . VAL A 1 171 ? -2.376 12.760 -1.777 1.00 91.88 171 VAL A C 1
ATOM 1350 O O . VAL A 1 171 ? -3.327 13.466 -1.445 1.00 91.88 171 VAL A O 1
ATOM 1353 N N . TYR A 1 172 ? -2.550 11.549 -2.322 1.00 89.88 172 TYR A N 1
ATOM 1354 C CA . TYR A 1 172 ? -3.896 11.002 -2.564 1.00 89.88 172 TYR A CA 1
ATOM 1355 C C . TYR A 1 172 ? -4.471 10.179 -1.404 1.00 89.88 172 TYR A C 1
ATOM 1357 O O . TYR A 1 172 ? -5.675 9.909 -1.420 1.00 89.88 172 TYR A O 1
ATOM 1365 N N . THR A 1 173 ? -3.631 9.748 -0.460 1.00 89.19 173 THR A N 1
ATOM 1366 C CA . THR A 1 173 ? -4.027 8.958 0.723 1.00 89.19 173 THR A CA 1
ATOM 1367 C C . THR A 1 173 ? -4.518 9.868 1.849 1.00 89.19 173 THR A C 1
ATOM 1369 O O . THR A 1 173 ? -5.498 9.498 2.540 1.00 89.19 173 THR A O 1
#